Protein AF-A0A7S3LS45-F1 (afdb_monomer_lite)

pLDDT: mean 85.46, std 12.4, range [62.22, 98.19]

InterPro domains:
  IPR000262 FMN-dependent dehydrogenase [PF01070] (1-114)
  IPR008259 FMN-dependent alpha-hydroxy acid dehydrogenase, active site [PS00557] (105-111)
  IPR013785 Aldolase-type TIM barrel [G3DSA:3.20.20.70] (1-114)
  IPR037396 FMN hydroxy acid dehydrogenase domain [PS51349] (1-114)

Structure (mmCIF, N/CA/C/O backbone):
data_AF-A0A7S3LS45-F1
#
_entry.id   AF-A0A7S3LS45-F1
#
loop_
_atom_site.group_PDB
_atom_site.id
_atom_site.type_symbol
_atom_site.label_atom_id
_atom_site.label_alt_id
_atom_site.label_comp_id
_atom_site.label_asym_id
_atom_site.label_entity_id
_atom_site.label_seq_id
_atom_site.pdbx_PDB_ins_code
_atom_site.Cartn_x
_atom_site.Cartn_y
_atom_site.Cartn_z
_atom_site.occupancy
_atom_site.B_iso_or_equiv
_atom_site.auth_seq_id
_atom_site.auth_comp_id
_atom_site.auth_asym_id
_atom_site.auth_atom_id
_atom_site.pdbx_PDB_model_num
ATOM 1 N N . ILE A 1 1 ? 17.230 -9.053 -4.246 1.00 64.19 1 ILE A N 1
ATOM 2 C CA . ILE A 1 1 ? 16.373 -8.585 -5.369 1.00 64.19 1 ILE A CA 1
ATOM 3 C C . ILE A 1 1 ? 16.830 -9.304 -6.637 1.00 64.19 1 ILE A C 1
ATOM 5 O O . ILE A 1 1 ? 17.998 -9.186 -6.967 1.00 64.19 1 ILE A O 1
ATOM 9 N N . ARG A 1 2 ? 15.964 -10.089 -7.299 1.00 72.62 2 ARG A N 1
ATOM 10 C CA . ARG A 1 2 ? 16.347 -10.963 -8.435 1.00 72.62 2 ARG A CA 1
ATOM 11 C C . ARG A 1 2 ? 16.372 -10.258 -9.798 1.00 72.62 2 ARG A C 1
ATOM 13 O O . ARG A 1 2 ? 17.188 -10.604 -10.637 1.00 72.62 2 ARG A O 1
ATOM 20 N N . ASN A 1 3 ? 15.478 -9.291 -10.009 1.00 75.94 3 ASN A N 1
ATOM 21 C CA . ASN A 1 3 ? 15.239 -8.683 -11.327 1.00 75.94 3 ASN A CA 1
ATOM 22 C C . ASN A 1 3 ? 15.729 -7.231 -11.429 1.00 75.94 3 ASN A C 1
ATOM 24 O O . ASN A 1 3 ? 15.358 -6.543 -12.369 1.00 75.94 3 ASN A O 1
ATOM 28 N N . GLU A 1 4 ? 16.478 -6.744 -10.434 1.00 73.88 4 GLU A N 1
ATOM 29 C CA . GLU A 1 4 ? 17.035 -5.376 -10.392 1.00 73.88 4 GLU A CA 1
ATOM 30 C C . GLU A 1 4 ? 16.015 -4.233 -10.598 1.00 73.88 4 GLU A C 1
ATOM 32 O O . GLU A 1 4 ? 16.396 -3.085 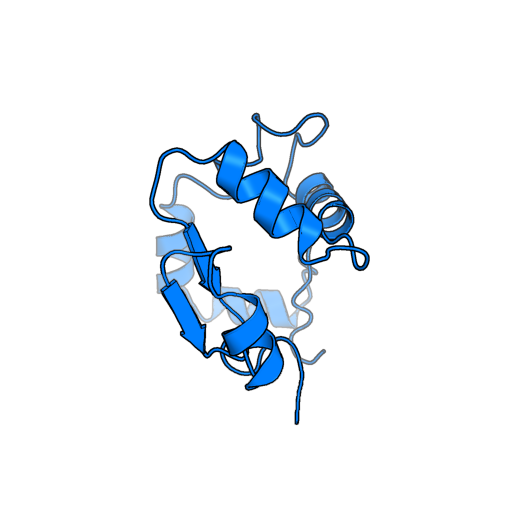-10.821 1.00 73.88 4 GLU A O 1
ATOM 37 N N . LEU A 1 5 ? 14.715 -4.530 -10.471 1.00 78.69 5 LEU A N 1
ATOM 38 C CA . LEU A 1 5 ? 13.640 -3.547 -10.532 1.00 78.69 5 LEU A CA 1
ATOM 39 C C . LEU A 1 5 ? 13.788 -2.566 -9.365 1.00 78.69 5 LEU A C 1
ATOM 41 O O . LEU A 1 5 ? 13.738 -2.964 -8.200 1.00 78.69 5 LEU A O 1
ATOM 45 N N . ALA A 1 6 ? 13.971 -1.293 -9.702 1.00 73.19 6 ALA A N 1
ATOM 46 C CA . ALA A 1 6 ? 14.170 -0.196 -8.767 1.00 73.19 6 ALA A CA 1
ATOM 47 C C . ALA A 1 6 ? 13.515 1.085 -9.303 1.00 73.19 6 ALA A C 1
ATOM 49 O O . ALA A 1 6 ? 13.195 1.179 -10.489 1.00 73.19 6 ALA A O 1
ATOM 50 N N . ALA A 1 7 ? 13.338 2.068 -8.424 1.00 68.62 7 ALA A N 1
ATOM 51 C CA . ALA A 1 7 ? 13.003 3.438 -8.785 1.00 68.62 7 ALA A CA 1
ATOM 52 C C . ALA A 1 7 ? 14.156 4.349 -8.309 1.00 68.62 7 ALA A C 1
ATOM 54 O O . ALA A 1 7 ? 14.412 4.378 -7.105 1.00 68.62 7 ALA A O 1
ATOM 55 N N . PRO A 1 8 ? 14.887 5.036 -9.211 1.00 67.19 8 PRO A N 1
ATOM 56 C CA . PRO A 1 8 ? 14.771 4.970 -10.671 1.00 67.19 8 PRO A CA 1
ATOM 57 C C . PRO A 1 8 ? 15.206 3.601 -11.253 1.00 67.19 8 PRO A C 1
ATOM 59 O O . PRO A 1 8 ? 15.997 2.890 -10.623 1.00 67.19 8 PRO A O 1
ATOM 62 N N . PRO A 1 9 ? 14.705 3.205 -12.444 1.00 71.44 9 PRO A N 1
ATOM 63 C CA . PRO A 1 9 ? 15.017 1.910 -13.054 1.00 71.44 9 PRO A CA 1
ATOM 64 C C . PRO A 1 9 ? 16.511 1.734 -13.331 1.00 71.44 9 PRO A C 1
ATOM 66 O O . PRO A 1 9 ? 17.145 2.601 -13.931 1.00 71.44 9 PRO A O 1
ATOM 69 N N . ARG A 1 10 ? 17.070 0.578 -12.958 1.00 77.50 10 ARG A N 1
ATOM 70 C CA . ARG A 1 10 ? 18.428 0.189 -13.357 1.00 77.50 10 ARG A CA 1
ATOM 71 C C . ARG A 1 10 ? 18.375 -0.557 -14.685 1.00 77.50 10 ARG A C 1
ATOM 73 O O . ARG A 1 10 ? 17.756 -1.615 -14.793 1.00 77.50 10 ARG A O 1
ATOM 80 N N . VAL A 1 11 ? 19.024 0.000 -15.702 1.00 81.38 11 VAL A N 1
ATOM 81 C CA . VAL A 1 11 ? 19.136 -0.644 -17.013 1.00 81.38 11 VAL A CA 1
ATOM 82 C C . VAL A 1 11 ? 20.391 -1.509 -17.017 1.00 81.38 11 VAL A C 1
ATOM 84 O O . VAL A 1 11 ? 21.502 -0.996 -17.114 1.00 81.38 11 VAL A O 1
ATOM 87 N N . SER A 1 12 ? 20.214 -2.822 -16.894 1.00 86.50 12 SER A N 1
ATOM 88 C CA . SER A 1 12 ? 21.276 -3.805 -17.103 1.00 86.50 12 SER A CA 1
ATOM 89 C C . SER A 1 12 ? 21.084 -4.535 -18.429 1.00 86.50 12 SER A C 1
ATOM 9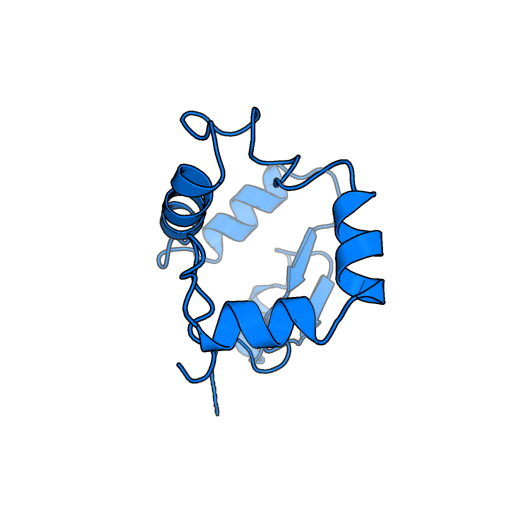1 O O . SER A 1 12 ? 20.024 -4.465 -19.059 1.00 86.50 12 SER A O 1
ATOM 93 N N . PHE A 1 13 ? 22.116 -5.256 -18.867 1.00 89.31 13 PHE A N 1
ATOM 94 C CA . PHE A 1 13 ? 22.059 -6.057 -20.090 1.00 89.31 13 PHE A CA 1
ATOM 95 C C . PHE A 1 13 ? 20.872 -7.039 -20.084 1.00 89.31 13 PHE A C 1
ATOM 97 O O . PHE A 1 13 ? 20.150 -7.159 -21.073 1.00 89.31 13 PHE A O 1
ATOM 104 N N . ASN A 1 14 ? 20.603 -7.666 -18.935 1.00 87.94 14 ASN A N 1
ATOM 105 C CA . ASN A 1 14 ? 19.465 -8.569 -18.762 1.00 87.94 14 ASN A CA 1
ATOM 106 C C . ASN A 1 14 ? 18.120 -7.845 -18.913 1.00 87.94 14 ASN A C 1
ATOM 108 O O . ASN A 1 14 ? 17.214 -8.377 -19.554 1.00 87.94 14 ASN A O 1
ATOM 112 N N . THR A 1 15 ? 17.992 -6.627 -18.381 1.00 87.62 15 THR A N 1
ATOM 113 C CA . THR A 1 15 ? 16.789 -5.799 -18.548 1.00 87.62 15 THR A CA 1
ATOM 114 C C . THR A 1 15 ? 16.544 -5.467 -20.020 1.00 87.62 15 THR A C 1
ATOM 116 O O . THR A 1 15 ? 15.417 -5.593 -20.494 1.00 87.62 15 THR A O 1
ATOM 119 N N . ILE A 1 16 ? 17.593 -5.115 -20.773 1.00 89.75 16 ILE A N 1
ATOM 120 C CA . ILE A 1 16 ? 17.488 -4.835 -22.216 1.00 89.75 16 ILE A CA 1
ATOM 121 C C . ILE A 1 16 ? 16.999 -6.074 -22.972 1.00 89.75 16 ILE A C 1
ATOM 123 O O . ILE A 1 16 ? 16.049 -5.979 -23.748 1.00 89.75 16 ILE A O 1
ATOM 127 N N . LEU A 1 17 ? 17.587 -7.248 -22.715 1.00 92.69 17 LEU A N 1
ATOM 128 C CA . LEU A 1 17 ? 17.148 -8.496 -23.348 1.00 92.69 17 LEU A CA 1
ATOM 129 C C . LEU A 1 17 ? 15.689 -8.833 -23.017 1.00 92.69 17 LEU A C 1
ATOM 131 O O . LEU A 1 17 ? 14.934 -9.241 -23.901 1.00 92.69 17 LEU A O 1
ATOM 135 N N . GLN A 1 18 ? 15.264 -8.629 -21.768 1.00 90.50 18 GLN A N 1
ATOM 136 C CA . GLN A 1 18 ? 13.873 -8.845 -21.369 1.00 90.50 18 GLN A CA 1
ATOM 137 C C . GLN A 1 18 ? 12.915 -7.905 -22.109 1.00 90.50 18 GLN A C 1
ATOM 139 O O . GLN A 1 18 ? 11.895 -8.376 -22.608 1.00 90.50 18 GLN A O 1
ATOM 144 N N . ILE A 1 19 ? 13.252 -6.620 -22.248 1.00 91.44 19 ILE A N 1
ATOM 145 C CA . ILE A 1 19 ? 12.454 -5.646 -23.010 1.00 91.44 19 ILE A CA 1
ATOM 146 C C . ILE A 1 19 ? 12.351 -6.071 -24.480 1.00 91.44 19 ILE A C 1
ATOM 148 O O . ILE A 1 19 ? 11.246 -6.213 -25.004 1.00 91.44 19 ILE A O 1
ATOM 152 N N . LEU A 1 20 ? 13.484 -6.359 -25.127 1.00 93.06 20 LEU A N 1
ATOM 153 C CA . LEU A 1 20 ? 13.522 -6.762 -26.538 1.00 93.06 20 LEU A CA 1
ATOM 154 C C . LEU A 1 20 ? 12.743 -8.059 -26.800 1.00 93.06 20 LEU A C 1
ATOM 156 O O . LEU A 1 20 ? 12.119 -8.203 -27.848 1.00 93.06 20 LEU A O 1
ATOM 160 N N . SER A 1 21 ? 12.707 -8.977 -25.831 1.00 95.50 21 SER A N 1
ATOM 161 C CA . SER A 1 21 ? 11.932 -10.221 -25.929 1.00 95.50 21 SER A CA 1
ATOM 162 C C . SER A 1 21 ? 10.407 -10.028 -25.857 1.00 95.50 21 SER A C 1
ATOM 164 O O . SER A 1 21 ? 9.658 -10.993 -26.017 1.00 95.50 21 SER A O 1
ATOM 166 N N . ARG A 1 22 ? 9.915 -8.803 -25.606 1.00 95.75 22 ARG A N 1
ATOM 167 C CA . ARG A 1 22 ? 8.489 -8.487 -25.402 1.00 95.75 22 ARG A CA 1
ATOM 168 C C . ARG A 1 22 ? 7.997 -7.385 -26.359 1.00 95.75 22 ARG A C 1
ATOM 170 O O . ARG A 1 22 ? 7.518 -6.345 -25.895 1.00 95.75 22 ARG A O 1
ATOM 177 N N . PRO A 1 23 ? 8.038 -7.601 -27.688 1.00 95.62 23 PRO A N 1
ATOM 178 C CA . PRO A 1 23 ? 7.736 -6.564 -28.680 1.00 95.62 23 PRO A CA 1
ATOM 179 C C . PRO A 1 23 ? 6.305 -6.023 -28.575 1.00 95.62 23 PRO A C 1
ATOM 181 O O . PRO A 1 23 ? 6.103 -4.814 -28.624 1.00 95.62 23 PRO A O 1
ATOM 184 N N . THR A 1 24 ? 5.309 -6.884 -28.347 1.00 97.00 24 THR A N 1
ATOM 185 C CA . THR A 1 24 ? 3.903 -6.462 -28.219 1.00 97.00 24 THR A CA 1
ATOM 186 C C . THR A 1 24 ? 3.684 -5.549 -27.015 1.00 97.00 24 THR A C 1
ATOM 188 O O . THR A 1 24 ? 2.960 -4.560 -27.105 1.00 97.00 24 THR A O 1
ATOM 191 N N . TRP A 1 25 ? 4.342 -5.851 -25.892 1.00 95.00 25 TRP A N 1
ATOM 192 C CA . TRP A 1 25 ? 4.278 -5.005 -24.703 1.00 95.00 25 TRP A CA 1
ATOM 193 C C . TRP A 1 25 ? 4.975 -3.664 -24.947 1.00 95.00 25 TRP A C 1
ATOM 195 O O . TRP A 1 25 ? 4.411 -2.624 -24.622 1.00 95.00 25 TRP A O 1
ATOM 205 N N . CYS A 1 26 ? 6.149 -3.673 -25.591 1.00 94.25 26 CYS A N 1
ATOM 206 C CA . CYS A 1 26 ? 6.879 -2.451 -25.935 1.00 94.25 26 CYS A CA 1
ATOM 207 C C . CYS A 1 26 ? 6.055 -1.530 -26.840 1.00 94.25 26 CYS A C 1
ATOM 209 O O . CYS A 1 26 ? 5.941 -0.340 -26.561 1.00 94.25 26 CYS A O 1
ATOM 211 N N . MET A 1 27 ? 5.427 -2.082 -27.881 1.00 95.00 27 MET A N 1
ATOM 212 C CA . MET A 1 27 ? 4.545 -1.318 -28.766 1.00 95.00 27 MET A CA 1
ATOM 213 C C . MET A 1 27 ? 3.337 -0.747 -28.019 1.00 95.00 27 MET A C 1
ATOM 215 O O . MET A 1 27 ? 2.973 0.406 -28.240 1.00 95.00 27 MET A O 1
ATOM 219 N N . GLY A 1 28 ? 2.748 -1.517 -27.098 1.00 94.88 28 GLY A N 1
ATOM 220 C CA . GLY A 1 28 ? 1.679 -1.031 -26.228 1.00 94.88 28 GLY A CA 1
ATOM 221 C C . GLY A 1 28 ? 2.129 0.140 -25.353 1.00 94.88 28 GLY A C 1
ATOM 222 O O . GLY A 1 28 ? 1.452 1.163 -25.310 1.00 94.88 28 GLY A O 1
ATOM 223 N N . MET A 1 29 ? 3.297 0.021 -24.716 1.00 92.44 29 MET A N 1
ATOM 224 C CA . MET A 1 29 ? 3.874 1.066 -23.866 1.00 92.44 29 MET A CA 1
ATOM 225 C C . MET A 1 29 ? 4.192 2.351 -24.632 1.00 92.44 29 MET A C 1
ATOM 227 O O . MET A 1 29 ? 3.845 3.429 -24.155 1.00 92.44 29 MET A O 1
ATOM 231 N N . LEU A 1 30 ? 4.779 2.247 -25.831 1.00 91.88 30 LEU A N 1
ATOM 232 C CA . LEU A 1 30 ? 5.055 3.401 -26.700 1.00 91.88 30 LEU A CA 1
ATOM 233 C C . LEU A 1 30 ? 3.781 4.171 -27.075 1.00 91.88 30 LEU A C 1
ATOM 235 O O . LEU A 1 30 ? 3.832 5.380 -27.282 1.00 91.88 30 LEU A O 1
ATOM 239 N N . GLY A 1 31 ? 2.637 3.486 -27.146 1.00 94.06 31 GLY A N 1
ATOM 240 C CA . GLY A 1 31 ? 1.336 4.108 -27.387 1.00 94.06 31 GLY A CA 1
ATOM 241 C C . GLY A 1 31 ? 0.720 4.800 -26.165 1.00 94.06 31 GLY A C 1
ATOM 242 O O . GLY A 1 31 ? -0.307 5.470 -26.301 1.00 94.06 31 GLY A O 1
ATOM 243 N N . THR A 1 32 ? 1.293 4.650 -24.965 1.00 91.12 32 THR A N 1
ATOM 244 C CA . THR A 1 32 ? 0.728 5.251 -23.751 1.00 91.12 32 THR A CA 1
ATOM 245 C C . THR A 1 32 ? 1.094 6.730 -23.619 1.00 91.12 32 THR A C 1
ATOM 247 O O . THR A 1 32 ? 2.157 7.187 -24.027 1.00 91.12 32 THR A O 1
ATOM 250 N N . ARG A 1 33 ? 0.171 7.518 -23.052 1.00 85.06 33 ARG A N 1
ATOM 251 C CA . ARG A 1 33 ? 0.327 8.980 -22.911 1.00 85.06 33 ARG A CA 1
ATOM 252 C C . ARG A 1 33 ? 0.860 9.419 -21.550 1.00 85.06 33 ARG A C 1
ATOM 254 O O . ARG A 1 33 ? 1.273 10.562 -21.399 1.00 85.06 33 ARG A O 1
ATOM 261 N N . ARG A 1 34 ? 0.769 8.554 -20.538 1.00 81.00 34 ARG A N 1
ATOM 262 C CA . ARG A 1 34 ? 1.096 8.883 -19.147 1.00 81.00 34 ARG A CA 1
ATOM 263 C C . ARG A 1 34 ? 2.130 7.898 -18.639 1.00 81.00 34 ARG A C 1
ATOM 265 O O . ARG A 1 34 ? 1.822 6.730 -18.443 1.00 81.00 34 ARG A O 1
ATOM 272 N N . HIS A 1 35 ? 3.327 8.409 -18.395 1.00 80.56 35 HIS A N 1
ATOM 273 C CA . HIS A 1 35 ? 4.432 7.664 -17.794 1.00 80.56 35 HIS A CA 1
ATOM 274 C C . HIS A 1 35 ? 4.722 8.136 -16.361 1.00 80.56 35 HIS A C 1
ATOM 276 O O . HIS A 1 35 ? 5.764 7.820 -15.805 1.00 80.56 35 HIS A O 1
ATOM 282 N N . THR A 1 36 ? 3.814 8.919 -15.772 1.00 76.62 36 THR A N 1
ATOM 283 C CA . THR A 1 36 ? 3.946 9.531 -14.446 1.00 76.62 36 THR A CA 1
ATOM 284 C C . THR A 1 36 ? 2.671 9.334 -13.623 1.00 76.62 36 THR A C 1
ATOM 286 O O . THR A 1 36 ? 1.630 8.925 -14.144 1.00 76.62 36 THR A O 1
ATOM 289 N N . PHE A 1 37 ? 2.739 9.645 -12.327 1.00 76.81 37 PHE A N 1
ATOM 290 C CA . PHE A 1 37 ? 1.594 9.588 -11.420 1.00 76.81 37 PHE A CA 1
ATOM 291 C C . PHE A 1 37 ? 0.834 10.913 -11.474 1.00 76.81 37 PHE A C 1
ATOM 293 O O . PHE A 1 37 ? 1.298 11.930 -10.959 1.00 76.81 37 PHE A O 1
ATOM 300 N N . GLY A 1 38 ? -0.334 10.903 -12.121 1.00 79.31 38 GLY A N 1
ATOM 301 C CA . GLY A 1 38 ? -1.118 12.116 -12.387 1.00 79.31 38 GLY A CA 1
ATOM 302 C C . GLY A 1 38 ? -1.677 12.812 -11.142 1.00 79.31 38 GLY A C 1
ATOM 303 O O . GLY A 1 38 ? -2.038 13.978 -11.213 1.00 79.31 38 GLY A O 1
ATOM 304 N N . ASN A 1 39 ? -1.733 12.117 -10.008 1.00 76.38 39 ASN A N 1
ATOM 305 C CA . ASN A 1 39 ? -2.119 12.675 -8.712 1.00 76.38 39 ASN A CA 1
ATOM 306 C C . ASN A 1 39 ? -0.933 13.258 -7.923 1.00 76.38 39 ASN A C 1
ATOM 308 O O . ASN A 1 39 ? -1.140 13.748 -6.820 1.00 76.38 39 ASN A O 1
ATOM 312 N N . ILE A 1 40 ? 0.292 13.172 -8.453 1.00 71.69 40 ILE A N 1
ATOM 313 C CA . ILE A 1 40 ? 1.513 13.611 -7.765 1.00 71.69 40 ILE A CA 1
ATOM 314 C C . ILE A 1 40 ? 2.217 14.692 -8.583 1.00 71.69 40 ILE A C 1
ATOM 316 O O . ILE A 1 40 ? 2.425 15.800 -8.090 1.00 71.69 40 ILE A O 1
ATOM 320 N N . VAL A 1 41 ? 2.542 14.406 -9.848 1.00 71.44 41 VAL A N 1
ATOM 321 C CA . VAL A 1 41 ? 3.253 15.360 -10.711 1.00 71.44 41 VAL A CA 1
ATOM 322 C C . VAL A 1 41 ? 2.361 16.575 -10.977 1.00 71.44 41 VAL A C 1
ATOM 324 O O . VAL A 1 41 ? 1.309 16.453 -11.602 1.00 71.44 41 VAL A O 1
ATOM 327 N N . GLY A 1 42 ? 2.785 17.743 -10.485 1.00 69.62 42 GLY A N 1
ATOM 328 C CA . GLY A 1 42 ? 2.039 19.003 -10.584 1.00 69.62 42 GLY A CA 1
ATOM 329 C C . GLY A 1 42 ? 0.963 19.222 -9.510 1.00 69.62 42 GLY A C 1
ATOM 330 O O . GLY A 1 42 ? 0.246 20.215 -9.590 1.00 69.62 42 GLY A O 1
ATOM 331 N N . GLN A 1 43 ? 0.830 18.324 -8.528 1.00 68.00 43 GLN A N 1
ATOM 332 C CA . GLN A 1 43 ? -0.063 18.486 -7.366 1.00 68.00 43 GLN A CA 1
ATOM 333 C C . GLN A 1 43 ? 0.713 18.491 -6.042 1.00 68.00 43 GLN A C 1
ATOM 335 O O . GLN A 1 43 ? 0.350 19.216 -5.120 1.00 68.00 43 GLN A O 1
ATOM 340 N N . ALA A 1 44 ? 1.800 17.721 -5.953 1.00 67.19 44 ALA A N 1
ATOM 341 C CA . ALA A 1 44 ? 2.696 17.717 -4.805 1.00 67.19 44 ALA A CA 1
ATOM 342 C C . ALA A 1 44 ? 3.776 18.803 -4.942 1.00 67.19 44 ALA A C 1
ATOM 344 O O . ALA A 1 44 ? 4.432 18.932 -5.980 1.00 67.19 44 ALA A O 1
ATOM 345 N N . THR A 1 45 ? 3.990 19.576 -3.878 1.00 66.19 45 THR A N 1
ATOM 346 C CA . THR A 1 45 ? 5.067 20.567 -3.791 1.00 66.19 45 THR A CA 1
ATOM 347 C C . THR A 1 45 ? 6.429 19.876 -3.892 1.00 66.19 45 THR A C 1
ATOM 349 O O . THR A 1 45 ? 6.734 18.988 -3.105 1.00 66.19 45 THR A O 1
ATOM 352 N N . GLY A 1 46 ? 7.258 20.284 -4.858 1.00 64.44 46 GLY A N 1
ATOM 353 C CA . GLY A 1 46 ? 8.631 19.781 -5.007 1.00 64.44 46 GLY A CA 1
ATOM 354 C C . GLY A 1 46 ? 8.806 18.510 -5.851 1.00 64.44 46 GLY A C 1
ATOM 355 O O . GLY A 1 46 ? 9.936 18.049 -5.982 1.00 64.44 46 GLY A O 1
ATOM 356 N N . VAL A 1 47 ? 7.743 17.969 -6.465 1.00 62.28 47 VAL A N 1
ATOM 357 C CA . VAL A 1 47 ? 7.834 16.791 -7.354 1.00 62.28 47 VAL A CA 1
ATOM 358 C C . VAL A 1 47 ? 7.635 17.202 -8.812 1.00 62.28 47 VAL A C 1
ATOM 360 O O . VAL A 1 47 ? 6.512 17.449 -9.259 1.00 62.28 47 VAL A O 1
ATOM 363 N N . SER A 1 48 ? 8.734 17.280 -9.563 1.00 64.44 48 SER A N 1
ATOM 364 C CA . SER A 1 48 ? 8.733 17.662 -10.983 1.00 64.44 48 SER A CA 1
ATOM 365 C C . SER A 1 48 ? 8.916 16.480 -11.939 1.00 64.44 48 SER A C 1
ATOM 367 O O . SER A 1 48 ? 8.604 16.611 -13.123 1.00 64.44 48 SER A O 1
ATOM 369 N N . ASP A 1 49 ? 9.384 15.322 -11.459 1.00 65.19 49 ASP A N 1
ATOM 370 C CA . ASP A 1 49 ? 9.731 14.175 -12.303 1.00 65.19 49 ASP A CA 1
ATOM 371 C C . ASP A 1 49 ? 9.629 12.809 -11.579 1.00 65.19 49 ASP A C 1
ATOM 373 O O . ASP A 1 49 ? 9.276 12.704 -10.407 1.00 65.19 49 ASP A O 1
ATOM 377 N N . LEU A 1 50 ? 9.929 11.721 -12.297 1.00 62.22 50 LEU A N 1
ATOM 378 C CA . LEU A 1 50 ? 9.912 10.354 -11.754 1.00 62.22 50 LEU A CA 1
ATOM 379 C C . LEU A 1 50 ? 11.019 10.079 -10.723 1.00 62.22 50 LEU A C 1
ATOM 381 O O . LEU A 1 50 ? 10.896 9.126 -9.956 1.00 62.22 50 LEU A O 1
ATOM 385 N N . SER A 1 51 ? 12.101 10.862 -10.725 1.00 64.44 51 SER A N 1
ATOM 386 C CA . SER A 1 51 ? 13.227 10.668 -9.808 1.00 64.44 51 SER A CA 1
ATOM 387 C C . SER A 1 51 ? 12.916 11.229 -8.415 1.00 64.44 51 SER A C 1
ATOM 389 O O . SER A 1 51 ? 13.171 10.567 -7.409 1.00 64.44 51 SER A O 1
ATOM 391 N N . SER A 1 52 ? 12.241 12.381 -8.365 1.00 63.91 52 SER A N 1
ATOM 392 C CA . SER A 1 52 ? 11.691 13.002 -7.152 1.00 63.91 52 SER A CA 1
ATOM 393 C C . SER A 1 52 ? 10.470 12.268 -6.588 1.00 63.91 52 SER A C 1
ATOM 395 O O . SER A 1 52 ? 10.169 12.356 -5.400 1.00 63.91 52 SER A O 1
ATOM 397 N N . LEU A 1 53 ? 9.776 11.486 -7.412 1.00 66.62 53 LEU A N 1
ATOM 398 C CA . LEU A 1 53 ? 8.613 10.710 -6.996 1.00 66.62 53 LEU A CA 1
ATOM 399 C C . LEU A 1 53 ? 8.948 9.586 -6.003 1.00 66.62 53 LEU A C 1
ATOM 401 O O . LEU A 1 53 ? 8.176 9.347 -5.074 1.00 66.62 53 LEU A O 1
ATOM 405 N N . SER A 1 54 ? 10.049 8.855 -6.204 1.00 65.50 54 SER A N 1
ATOM 406 C CA . SER A 1 54 ? 10.413 7.748 -5.309 1.00 65.50 54 SER A CA 1
ATOM 407 C C . SER A 1 54 ? 10.836 8.244 -3.930 1.00 65.50 54 SER A C 1
ATOM 409 O O . SER A 1 54 ? 10.453 7.634 -2.935 1.00 65.50 54 SER A O 1
ATOM 411 N N . SER A 1 55 ? 11.566 9.363 -3.868 1.00 65.81 55 SER A N 1
ATOM 412 C CA . SER A 1 55 ? 11.900 10.026 -2.604 1.00 65.81 55 SER A CA 1
ATOM 413 C C . SER A 1 55 ? 10.652 10.592 -1.937 1.00 65.81 55 SER A C 1
ATOM 415 O O . SER A 1 55 ? 10.416 10.294 -0.773 1.00 65.81 55 SER A O 1
ATOM 417 N N . TRP A 1 56 ? 9.786 11.281 -2.688 1.00 65.88 56 TRP A N 1
ATOM 418 C CA . TRP A 1 56 ? 8.519 11.792 -2.161 1.00 65.88 56 TRP A CA 1
ATOM 419 C C . TRP A 1 56 ? 7.643 10.673 -1.592 1.00 65.88 56 TRP A C 1
ATOM 421 O O . TRP A 1 56 ? 7.154 10.772 -0.474 1.00 65.88 56 TRP A O 1
ATOM 431 N N . THR A 1 57 ? 7.493 9.566 -2.323 1.00 66.75 57 THR A N 1
ATOM 432 C CA . THR A 1 57 ? 6.702 8.414 -1.871 1.00 66.75 57 THR A CA 1
ATOM 433 C C . THR A 1 57 ? 7.265 7.832 -0.576 1.00 66.75 57 THR A C 1
ATOM 435 O O . THR A 1 57 ? 6.492 7.512 0.320 1.00 66.75 57 THR A O 1
ATOM 438 N N . ALA A 1 58 ? 8.593 7.724 -0.451 1.00 67.12 58 ALA A N 1
ATOM 439 C CA . ALA A 1 58 ? 9.240 7.261 0.774 1.00 67.12 58 ALA A CA 1
ATOM 440 C C . ALA A 1 58 ? 9.036 8.232 1.951 1.00 67.12 58 ALA A C 1
ATOM 442 O O . ALA A 1 58 ? 8.808 7.782 3.069 1.00 67.12 58 ALA A O 1
ATOM 443 N N . GLU A 1 59 ? 9.057 9.543 1.698 1.00 65.19 59 GLU A N 1
ATOM 444 C CA . GLU A 1 59 ? 8.800 10.586 2.701 1.00 65.19 59 GLU A CA 1
ATOM 445 C C . GLU A 1 59 ? 7.344 10.610 3.193 1.00 65.19 59 GLU A C 1
ATOM 447 O O . GLU A 1 59 ? 7.092 11.060 4.307 1.00 65.19 59 GLU A O 1
ATOM 452 N N . GLN A 1 60 ? 6.382 10.117 2.403 1.00 65.81 60 GLN A N 1
ATOM 453 C CA . GLN A 1 60 ? 4.968 10.059 2.805 1.00 65.81 60 GLN A CA 1
ATOM 454 C C . GLN A 1 60 ? 4.627 8.883 3.737 1.00 65.81 60 GLN A C 1
ATOM 456 O O . GLN A 1 60 ? 3.544 8.869 4.323 1.00 65.81 60 GLN A O 1
ATOM 461 N N . PHE A 1 61 ? 5.507 7.889 3.888 1.00 69.81 61 PHE A N 1
ATOM 462 C CA . PHE A 1 61 ? 5.279 6.796 4.835 1.00 69.81 61 PHE A CA 1
ATOM 463 C C . PHE A 1 61 ? 5.715 7.224 6.235 1.00 69.81 61 PHE A C 1
ATOM 465 O O . PHE A 1 61 ? 6.852 6.988 6.637 1.00 69.81 61 PHE A O 1
ATOM 472 N N . ASP A 1 62 ? 4.802 7.840 6.987 1.00 75.50 62 ASP A N 1
ATOM 473 C CA . ASP A 1 62 ? 5.020 8.115 8.406 1.00 75.50 62 ASP A CA 1
ATOM 474 C C . ASP A 1 62 ? 4.750 6.843 9.239 1.00 75.50 62 ASP A C 1
ATOM 476 O O . ASP A 1 62 ? 3.598 6.413 9.356 1.00 75.50 62 ASP A O 1
ATOM 480 N N . PRO A 1 63 ? 5.776 6.213 9.844 1.00 78.69 63 PRO A N 1
ATOM 481 C CA . PRO A 1 63 ? 5.580 5.038 10.691 1.00 78.69 63 PRO A CA 1
ATOM 482 C C . PRO A 1 63 ? 4.877 5.367 12.018 1.00 78.69 63 PRO A C 1
ATOM 484 O O . PRO A 1 63 ? 4.573 4.454 12.781 1.00 78.69 63 PRO A O 1
ATOM 487 N N . LYS A 1 64 ? 4.647 6.650 12.326 1.00 87.12 64 LYS A N 1
ATOM 488 C CA . LYS A 1 64 ? 3.983 7.109 13.551 1.00 87.12 64 LYS A CA 1
ATOM 489 C C . LYS A 1 64 ? 2.468 7.242 13.411 1.00 87.12 64 LYS A C 1
ATOM 491 O O . LYS A 1 64 ? 1.830 7.640 14.385 1.00 87.12 64 LYS A O 1
ATOM 496 N N . LEU A 1 65 ? 1.906 6.922 12.241 1.00 89.62 65 LEU A N 1
ATOM 497 C CA . LEU A 1 65 ? 0.460 6.933 12.037 1.00 89.62 65 LEU A CA 1
ATOM 498 C C . LEU A 1 65 ? -0.254 6.091 13.099 1.00 89.62 65 LEU A C 1
ATOM 500 O O . LEU A 1 65 ? 0.186 5.008 13.487 1.00 89.62 65 LEU A O 1
ATOM 504 N N . SER A 1 66 ? -1.380 6.614 13.561 1.00 93.81 66 SER A N 1
ATOM 505 C CA . SER A 1 66 ? -2.142 6.110 14.691 1.00 93.81 66 SER A CA 1
ATOM 506 C C . SER A 1 66 ? -3.647 6.217 14.438 1.00 93.81 66 SER A C 1
ATOM 508 O O . SER A 1 66 ? -4.106 6.842 13.482 1.00 93.81 66 SER A O 1
ATOM 510 N N . TRP A 1 67 ? -4.453 5.661 15.344 1.00 95.81 67 TRP A N 1
ATOM 511 C CA . TRP A 1 67 ? -5.914 5.792 15.289 1.00 95.81 67 TRP A CA 1
ATOM 512 C C . TRP A 1 67 ? -6.408 7.248 15.345 1.00 95.81 67 TRP A C 1
ATOM 514 O O . TRP A 1 67 ? -7.463 7.550 14.793 1.00 95.81 67 TRP A O 1
ATOM 524 N N . LYS A 1 68 ? -5.632 8.168 15.937 1.00 95.50 68 LYS A N 1
ATOM 525 C CA . LYS A 1 68 ? -5.961 9.604 15.940 1.00 95.50 68 LYS A CA 1
ATOM 526 C C . LYS A 1 68 ? -5.903 10.211 14.541 1.00 95.50 68 LYS A C 1
ATOM 528 O O . LYS A 1 68 ? -6.689 11.095 14.220 1.00 95.50 68 LYS A O 1
ATOM 533 N N . ASP A 1 69 ? -5.007 9.716 13.694 1.00 95.31 69 ASP A N 1
ATOM 534 C CA . ASP A 1 69 ? -4.892 10.178 12.312 1.00 95.31 69 ASP A CA 1
ATOM 535 C C . ASP A 1 69 ? -6.087 9.697 11.481 1.00 95.31 69 ASP A C 1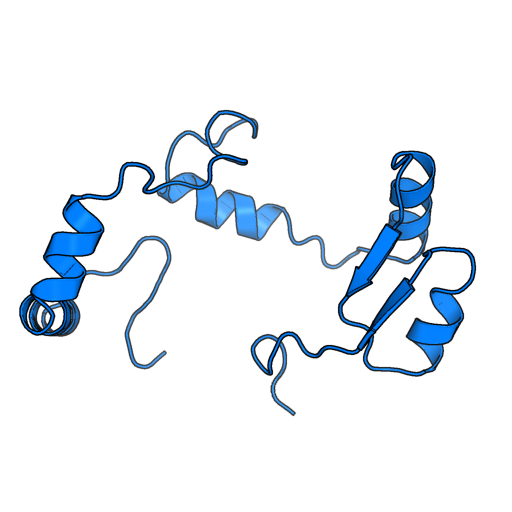
ATOM 537 O O . ASP A 1 69 ? -6.592 10.425 10.629 1.00 95.31 69 ASP A O 1
ATOM 541 N N . VAL A 1 70 ? -6.613 8.505 11.784 1.00 96.12 70 VAL A N 1
ATOM 542 C CA . VAL A 1 70 ? -7.856 8.005 11.180 1.00 96.12 70 VAL A CA 1
ATOM 543 C C . VAL A 1 70 ? -9.045 8.892 11.550 1.00 96.12 70 VAL A C 1
ATOM 545 O O . VAL A 1 70 ? -9.827 9.264 10.675 1.00 96.12 70 VAL A O 1
ATOM 548 N N . GLU A 1 71 ? -9.169 9.263 12.826 1.00 96.31 71 GLU A N 1
ATOM 549 C CA . GLU A 1 71 ? -10.196 10.199 13.296 1.00 96.31 71 GLU A CA 1
ATOM 550 C C . GLU A 1 71 ? -10.081 11.553 12.582 1.00 96.31 71 GLU A C 1
ATOM 552 O O . GLU A 1 71 ? -11.051 12.039 11.998 1.00 96.31 71 GLU A O 1
ATOM 557 N N . TRP A 1 72 ? -8.867 12.102 12.512 1.00 96.44 72 TRP A N 1
ATOM 558 C CA . TRP A 1 72 ? -8.575 13.343 11.799 1.00 96.44 72 TRP A CA 1
ATOM 559 C C . TRP A 1 72 ? -8.965 13.289 10.310 1.00 96.44 72 TRP A C 1
ATOM 561 O O . TRP A 1 72 ? -9.516 14.268 9.788 1.00 96.44 72 TRP A O 1
ATOM 571 N N . VAL A 1 73 ? -8.725 12.162 9.621 1.00 96.25 73 VAL A N 1
ATOM 572 C CA . VAL A 1 73 ? -9.171 11.948 8.230 1.00 96.25 73 VAL A CA 1
ATOM 573 C C . VAL A 1 73 ? -10.695 11.913 8.154 1.00 96.25 73 VAL A C 1
ATOM 575 O O . VAL A 1 73 ? -11.270 12.569 7.283 1.00 96.25 73 VAL A O 1
ATOM 578 N N . LYS A 1 74 ? -11.362 11.185 9.057 1.00 95.06 74 LYS A N 1
ATOM 579 C CA . LYS A 1 74 ? -12.826 11.062 9.079 1.00 95.06 74 LYS A CA 1
ATOM 580 C C . LYS A 1 74 ? -13.519 12.416 9.220 1.00 95.06 74 LYS A C 1
ATOM 582 O O . LYS A 1 74 ? -14.506 12.658 8.537 1.00 95.06 74 LYS A O 1
ATOM 587 N N . GLU A 1 75 ? -12.992 13.313 10.049 1.00 96.44 75 GLU A N 1
ATOM 588 C CA . GLU A 1 75 ? -13.530 14.672 10.211 1.00 96.44 75 GLU A CA 1
ATOM 589 C C . GLU A 1 75 ? -13.479 15.508 8.922 1.00 96.44 75 GLU A C 1
ATOM 591 O O . GLU A 1 75 ? -14.291 16.412 8.729 1.00 96.44 75 GLU A O 1
ATOM 596 N N . ARG A 1 76 ? -12.509 15.235 8.042 1.00 97.25 76 ARG A N 1
ATOM 597 C CA . ARG A 1 76 ? -12.246 16.009 6.814 1.00 97.25 76 ARG A CA 1
ATOM 598 C C . ARG A 1 76 ? -12.840 15.376 5.569 1.00 97.25 76 ARG A C 1
ATOM 600 O O . ARG A 1 76 ? -12.969 16.046 4.545 1.00 97.25 76 ARG A O 1
ATOM 607 N N . TRP A 1 77 ? -13.170 14.094 5.637 1.00 96.75 77 TRP A N 1
ATOM 608 C CA . TRP A 1 77 ? -13.695 13.341 4.516 1.00 96.75 77 TRP A CA 1
ATOM 609 C C . TRP A 1 77 ? -15.224 13.254 4.596 1.00 96.75 77 TRP A C 1
ATOM 611 O O . TRP A 1 77 ? -15.750 12.524 5.432 1.00 96.75 77 TRP A O 1
ATOM 62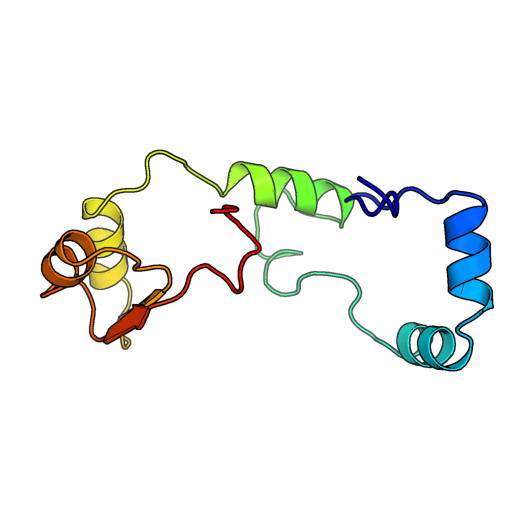1 N N . PRO A 1 78 ? -15.972 13.939 3.710 1.00 94.81 78 PRO A N 1
ATOM 622 C CA . PRO A 1 78 ? -17.436 13.908 3.741 1.00 94.81 78 PRO A CA 1
ATOM 623 C C . PRO A 1 78 ? -18.030 12.591 3.209 1.00 94.81 78 PRO A C 1
ATOM 625 O O . PRO A 1 78 ? -19.242 12.390 3.262 1.00 94.81 78 PRO A O 1
ATOM 628 N N . GLY A 1 79 ? -17.200 11.720 2.627 1.00 97.12 79 GLY A N 1
ATOM 629 C CA . GLY A 1 79 ? -17.622 10.459 2.028 1.00 97.12 79 GLY A CA 1
ATOM 630 C C . GLY A 1 79 ? -17.510 9.268 2.975 1.00 97.12 79 GLY A C 1
ATOM 631 O O . GLY A 1 79 ? -17.170 9.390 4.148 1.00 97.12 79 GLY A O 1
ATOM 632 N N . LYS A 1 80 ? -17.750 8.074 2.426 1.00 97.62 80 LYS A N 1
ATOM 633 C CA . LYS A 1 80 ? -17.510 6.819 3.145 1.00 97.62 80 LYS A CA 1
ATOM 634 C C . LYS A 1 80 ? -16.012 6.590 3.322 1.00 97.62 80 LYS A C 1
ATOM 636 O O . LYS A 1 80 ? -15.267 6.671 2.342 1.00 97.62 80 LYS A O 1
ATOM 641 N N . LEU A 1 81 ? -15.587 6.308 4.551 1.00 97.75 81 LEU A N 1
ATOM 642 C CA . LEU A 1 81 ? -14.201 6.006 4.899 1.00 97.75 81 LEU A CA 1
ATOM 643 C C . LEU A 1 81 ? -14.032 4.498 5.098 1.00 97.75 81 LEU A C 1
ATOM 645 O O . LEU A 1 81 ? -14.746 3.883 5.888 1.00 97.75 81 LEU A O 1
ATOM 649 N N . ILE A 1 82 ? -13.080 3.899 4.382 1.00 98.06 82 ILE A N 1
ATOM 650 C CA . ILE A 1 82 ? -12.814 2.457 4.424 1.00 98.06 82 ILE A CA 1
ATOM 651 C C . ILE A 1 82 ? -11.358 2.228 4.820 1.00 98.06 82 ILE A C 1
ATOM 653 O O . ILE A 1 82 ? -10.456 2.736 4.152 1.00 98.06 82 ILE A O 1
ATOM 657 N N . LEU A 1 83 ? -11.120 1.424 5.858 1.00 97.44 83 LEU A N 1
ATOM 658 C CA . LEU A 1 83 ? -9.768 1.053 6.283 1.00 97.44 83 LEU A CA 1
ATOM 659 C C . LEU A 1 83 ? -9.351 -0.273 5.660 1.00 97.44 83 LEU A C 1
ATOM 661 O O . LEU A 1 83 ? -10.000 -1.299 5.848 1.00 97.44 83 LEU A O 1
ATOM 665 N N . LYS A 1 84 ? -8.243 -0.269 4.922 1.00 97.31 84 LYS A N 1
ATOM 666 C CA . LYS A 1 84 ? -7.690 -1.459 4.272 1.00 97.31 84 LYS A CA 1
ATOM 667 C C . LYS A 1 84 ? -6.366 -1.830 4.913 1.00 97.31 84 LYS A C 1
ATOM 669 O O . LYS A 1 84 ? -5.483 -0.987 5.000 1.00 97.31 84 LYS A O 1
ATOM 674 N N . GLY A 1 85 ? -6.199 -3.108 5.238 1.00 96.31 85 GLY A N 1
ATOM 675 C CA . GLY A 1 85 ? -4.962 -3.599 5.853 1.00 96.31 85 GLY A CA 1
ATOM 676 C C . GLY A 1 85 ? -5.154 -4.246 7.219 1.00 96.31 85 GLY A C 1
ATOM 677 O O . GLY A 1 85 ? -4.173 -4.672 7.812 1.00 96.31 85 GLY A O 1
ATOM 678 N N . ILE A 1 86 ? -6.393 -4.313 7.717 1.00 97.19 86 ILE A N 1
ATOM 679 C CA . ILE A 1 86 ? -6.707 -4.904 9.019 1.00 97.19 86 ILE A CA 1
ATOM 680 C C . ILE A 1 86 ? -6.407 -6.404 8.968 1.00 97.19 86 ILE A C 1
ATOM 682 O O . ILE A 1 86 ? -6.888 -7.101 8.073 1.00 97.19 86 ILE A O 1
ATOM 686 N N . MET A 1 87 ? -5.598 -6.884 9.908 1.00 96.31 87 MET A N 1
ATOM 687 C CA . MET A 1 87 ? -5.168 -8.286 9.988 1.00 96.31 87 MET A CA 1
ATOM 688 C C . MET A 1 87 ? -5.439 -8.917 11.358 1.00 96.31 87 MET A C 1
ATOM 690 O O . MET A 1 87 ? -5.371 -10.138 11.465 1.00 96.31 87 MET A O 1
ATOM 694 N N . ASP A 1 88 ? -5.781 -8.112 12.369 1.00 96.31 88 ASP A N 1
ATOM 695 C CA . ASP A 1 88 ? -6.104 -8.566 13.721 1.00 96.31 88 ASP A CA 1
ATOM 696 C C . ASP A 1 88 ? -7.496 -8.095 14.176 1.00 96.31 88 ASP A C 1
ATOM 698 O O . ASP A 1 88 ? -8.047 -7.098 13.694 1.00 96.31 88 ASP A O 1
ATOM 702 N N . VAL A 1 89 ? -8.081 -8.846 15.110 1.00 97.56 89 VAL A N 1
ATOM 703 C CA . VAL A 1 89 ? -9.414 -8.590 15.662 1.00 97.56 89 VAL A CA 1
ATOM 704 C C . VAL A 1 89 ? -9.457 -7.289 16.469 1.00 97.56 8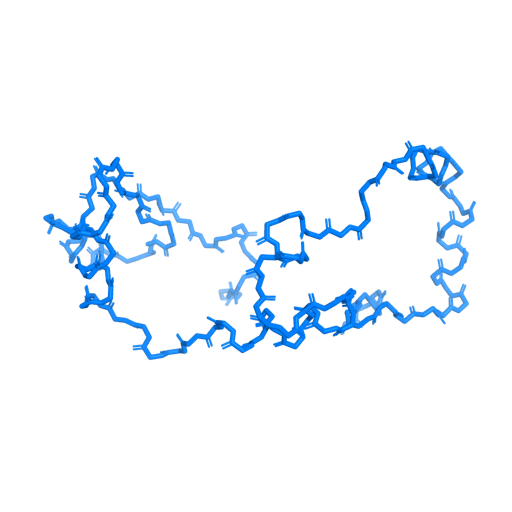9 VAL A C 1
ATOM 706 O O . VAL A 1 89 ? -10.463 -6.580 16.412 1.00 97.56 89 VAL A O 1
ATOM 709 N N . GLU A 1 90 ? -8.399 -6.941 17.198 1.00 97.38 90 GLU A N 1
ATOM 710 C CA . GLU A 1 90 ? -8.359 -5.717 18.003 1.00 97.38 90 GLU A CA 1
ATOM 711 C C . GLU A 1 90 ? -8.311 -4.461 17.124 1.00 97.38 90 GLU A C 1
ATOM 713 O O . GLU A 1 90 ? -8.987 -3.473 17.423 1.00 97.38 90 GLU A O 1
ATOM 718 N N . ASP A 1 91 ? -7.641 -4.518 15.973 1.00 97.12 91 ASP A N 1
ATOM 719 C CA . ASP A 1 91 ? -7.672 -3.439 14.981 1.00 97.12 91 ASP A CA 1
ATOM 720 C C . ASP A 1 91 ? -9.060 -3.304 14.331 1.00 97.12 91 ASP A C 1
ATOM 722 O O . ASP A 1 91 ? -9.560 -2.195 14.112 1.00 97.12 91 ASP A O 1
ATOM 726 N N . ALA A 1 92 ? -9.737 -4.429 14.069 1.00 97.38 92 ALA A N 1
ATOM 727 C CA . ALA A 1 92 ? -11.110 -4.422 13.565 1.00 97.38 92 ALA A CA 1
ATOM 728 C C . ALA A 1 92 ? -12.081 -3.770 14.563 1.00 97.38 92 ALA A C 1
ATOM 730 O O . ALA A 1 92 ? -12.929 -2.970 14.164 1.00 97.38 92 ALA A O 1
ATOM 731 N N . LYS A 1 93 ? -11.935 -4.062 15.863 1.00 97.44 93 LYS A N 1
ATOM 732 C CA . LYS A 1 93 ? -12.708 -3.413 16.934 1.00 97.44 93 LYS A CA 1
ATOM 733 C C . LYS A 1 93 ? -12.378 -1.927 17.046 1.00 97.44 93 LYS A C 1
ATOM 735 O O . LYS A 1 93 ? -13.295 -1.116 17.131 1.00 97.44 93 LYS A O 1
ATOM 740 N N . SER A 1 94 ? -11.097 -1.569 16.989 1.00 96.38 94 SER A N 1
ATOM 741 C CA . SER A 1 94 ? -10.629 -0.176 17.062 1.00 96.38 94 SER A CA 1
ATOM 742 C C . SER A 1 94 ? -11.135 0.676 15.895 1.00 96.38 94 SER A C 1
ATOM 744 O O . SER A 1 94 ? -11.324 1.879 16.035 1.00 96.38 94 SER A O 1
ATOM 746 N N . SER A 1 95 ? -11.434 0.050 14.754 1.00 96.88 95 SER A N 1
ATOM 747 C CA . SER A 1 95 ? -12.012 0.715 13.582 1.00 96.88 95 SER A CA 1
ATOM 748 C C . SER A 1 95 ? -13.485 1.114 13.762 1.00 96.88 95 SER A C 1
ATOM 750 O O . SER A 1 95 ? -13.998 1.941 12.999 1.00 96.88 95 SER A O 1
ATOM 752 N N . VAL A 1 96 ? -14.197 0.535 14.738 1.00 95.44 96 VAL A N 1
ATOM 753 C CA . VAL A 1 96 ? -15.620 0.819 14.970 1.00 95.44 96 VAL A CA 1
ATOM 754 C C . VAL A 1 96 ? -15.791 2.274 15.390 1.00 95.44 96 VAL A C 1
ATOM 756 O O . VAL A 1 96 ? -15.153 2.757 16.316 1.00 95.44 96 VAL A O 1
ATOM 759 N N . GLY A 1 97 ? -16.666 2.995 14.691 1.00 92.44 97 GLY A N 1
ATOM 760 C CA . GLY A 1 97 ? -16.872 4.424 14.931 1.00 92.44 97 GLY A CA 1
ATOM 761 C C . GLY A 1 97 ? -15.822 5.325 14.274 1.00 92.44 97 GLY A C 1
ATOM 762 O O . GLY A 1 97 ? -16.083 6.518 14.138 1.00 92.44 97 GLY A O 1
ATOM 763 N N . LEU A 1 98 ? -14.720 4.777 13.754 1.00 96.00 98 LEU A N 1
ATOM 764 C CA . LEU A 1 98 ? -13.690 5.507 13.002 1.00 96.00 98 LEU A CA 1
ATOM 765 C C . LEU A 1 98 ? -13.758 5.271 11.486 1.00 96.00 98 LEU A C 1
ATOM 767 O O . LEU A 1 98 ? -13.237 6.077 10.726 1.00 96.00 98 LEU A O 1
ATOM 771 N N . ALA A 1 99 ? -14.449 4.228 11.026 1.00 97.25 99 ALA A N 1
ATOM 772 C CA . ALA A 1 99 ? -14.643 3.939 9.605 1.00 97.25 99 ALA A CA 1
ATOM 773 C C . ALA A 1 99 ? -16.045 3.382 9.313 1.00 97.25 99 ALA A C 1
ATOM 775 O O . ALA A 1 99 ? -16.724 2.879 10.207 1.00 97.25 99 ALA A O 1
ATOM 776 N N . ASP A 1 100 ? -16.483 3.476 8.057 1.00 97.88 100 ASP A N 1
ATOM 777 C CA . ASP A 1 100 ? -17.742 2.894 7.576 1.00 97.88 100 ASP A CA 1
ATOM 778 C C . ASP A 1 100 ? -17.594 1.416 7.193 1.00 97.88 100 ASP A C 1
ATOM 780 O O . ASP A 1 100 ? -18.571 0.670 7.210 1.00 97.88 100 ASP A O 1
ATOM 784 N N . ALA A 1 101 ? -16.384 0.994 6.817 1.00 97.94 101 ALA A N 1
ATOM 785 C CA . ALA A 1 101 ? -16.069 -0.392 6.501 1.00 97.94 101 ALA A CA 1
ATOM 786 C C . ALA A 1 101 ? -14.581 -0.695 6.718 1.00 97.94 101 ALA A C 1
ATOM 788 O O . ALA A 1 101 ? -13.736 0.204 6.744 1.00 97.94 101 ALA A O 1
ATOM 789 N N . ILE A 1 102 ? -14.264 -1.987 6.801 1.00 98.12 102 ILE A N 1
ATOM 790 C CA . ILE A 1 102 ? -12.892 -2.494 6.820 1.00 98.12 102 ILE A CA 1
ATOM 791 C C . ILE A 1 102 ? -12.665 -3.492 5.681 1.00 98.12 102 ILE A C 1
ATOM 793 O O . ILE A 1 102 ? -13.592 -4.166 5.233 1.00 98.12 102 ILE A O 1
ATOM 797 N N . ILE A 1 103 ? -11.417 -3.608 5.234 1.00 98.19 103 ILE A N 1
ATOM 798 C CA . ILE A 1 103 ? -10.958 -4.620 4.282 1.00 98.19 103 ILE A CA 1
ATOM 799 C C . ILE A 1 103 ? -9.822 -5.407 4.932 1.00 98.19 103 ILE A C 1
ATOM 801 O O . ILE A 1 103 ? -8.713 -4.884 5.111 1.00 98.19 103 ILE A O 1
ATOM 805 N N . VAL A 1 104 ? -10.096 -6.682 5.212 1.00 97.56 104 VAL A N 1
ATOM 806 C CA . VAL A 1 104 ? -9.091 -7.645 5.673 1.00 97.56 104 VAL A CA 1
ATOM 807 C C . VAL A 1 104 ? -8.142 -7.948 4.519 1.00 97.56 104 VAL A C 1
ATOM 809 O O . VAL A 1 104 ? -8.559 -8.435 3.466 1.00 97.56 104 VAL A O 1
ATOM 812 N N . SER A 1 105 ? -6.871 -7.571 4.656 1.00 96.81 105 SER A N 1
ATOM 813 C CA . SER A 1 105 ? -5.910 -7.653 3.554 1.00 96.81 105 SER A CA 1
ATOM 814 C C . SER A 1 105 ? -4.472 -7.514 4.038 1.00 96.81 105 SER A C 1
ATOM 816 O O . SER A 1 105 ? -4.120 -6.505 4.628 1.00 96.81 105 SER A O 1
ATOM 818 N N . ASN A 1 106 ? -3.593 -8.428 3.634 1.00 95.12 106 ASN A N 1
ATOM 819 C CA . ASN A 1 106 ? -2.138 -8.315 3.817 1.00 95.12 106 ASN A CA 1
AT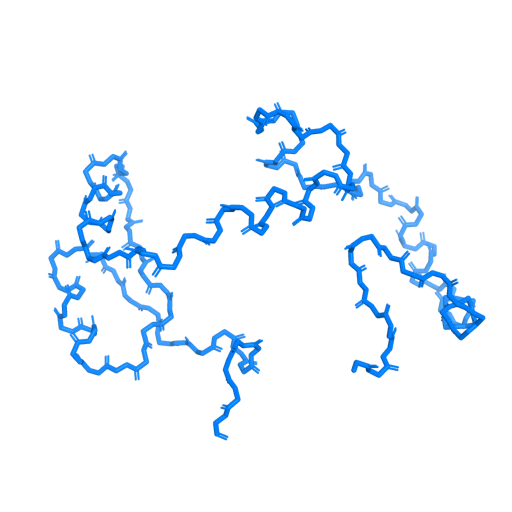OM 820 C C . ASN A 1 106 ? -1.434 -7.673 2.603 1.00 95.12 106 ASN A C 1
ATOM 822 O O . ASN A 1 106 ? -0.271 -7.952 2.307 1.00 95.12 106 ASN A O 1
ATOM 826 N N . HIS A 1 107 ? -2.171 -6.878 1.821 1.00 95.69 107 HIS A N 1
ATOM 827 C CA . HIS A 1 107 ? -1.679 -6.301 0.568 1.00 95.69 107 HIS A CA 1
ATOM 828 C C . HIS A 1 107 ? -1.258 -7.355 -0.485 1.00 95.69 107 HIS A C 1
ATOM 830 O O . HIS A 1 107 ? -0.401 -7.096 -1.327 1.00 95.69 107 HIS A O 1
ATOM 836 N N . GLY A 1 108 ? -1.863 -8.548 -0.450 1.00 93.62 108 GLY A N 1
ATOM 837 C CA . GLY A 1 108 ? -1.554 -9.638 -1.381 1.00 93.62 108 GLY A CA 1
ATOM 838 C C . GLY A 1 108 ? -0.191 -10.282 -1.120 1.00 93.62 108 GLY A C 1
ATOM 839 O O . GLY A 1 108 ? 0.470 -10.689 -2.070 1.00 93.62 108 GLY A O 1
ATOM 840 N N . GLY A 1 109 ? 0.253 -10.305 0.142 1.00 93.12 109 GLY A N 1
ATOM 841 C CA . GLY A 1 109 ? 1.544 -10.870 0.552 1.00 93.12 109 GLY A CA 1
ATOM 842 C C . GLY A 1 109 ? 2.756 -10.036 0.130 1.00 93.12 109 GLY A C 1
ATOM 843 O O . GLY A 1 109 ? 3.841 -10.573 -0.051 1.00 93.12 109 GLY A O 1
ATOM 844 N N . ARG A 1 110 ? 2.576 -8.728 -0.102 1.00 91.19 110 ARG A N 1
ATOM 845 C CA . ARG A 1 110 ? 3.635 -7.849 -0.636 1.00 91.19 110 ARG A CA 1
ATOM 846 C C . ARG A 1 110 ? 4.335 -6.980 0.408 1.00 91.19 110 ARG A C 1
ATOM 848 O O . ARG A 1 110 ? 5.341 -6.381 0.051 1.00 91.19 110 ARG A O 1
ATOM 855 N N . GLN A 1 111 ? 3.807 -6.891 1.635 1.00 84.31 111 GLN A N 1
ATOM 856 C CA . GLN A 1 111 ? 4.341 -5.990 2.672 1.00 84.31 111 GLN A CA 1
ATOM 857 C C . GLN A 1 111 ? 5.018 -6.684 3.849 1.00 84.31 111 GLN A C 1
ATOM 859 O O . GLN A 1 111 ? 6.037 -6.190 4.319 1.00 84.31 111 GLN A O 1
ATOM 864 N N . LEU A 1 112 ? 4.488 -7.813 4.309 1.00 84.94 112 LEU A N 1
ATOM 865 C CA . LEU A 1 112 ? 5.117 -8.638 5.333 1.00 84.94 112 LEU A CA 1
ATOM 866 C C . LEU A 1 112 ? 4.987 -10.095 4.899 1.00 84.94 112 LEU A C 1
ATOM 868 O O . LEU A 1 112 ? 3.897 -10.512 4.497 1.00 84.94 112 LEU A O 1
ATOM 872 N N . ASP A 1 113 ? 6.102 -10.816 4.945 1.00 78.31 113 ASP A N 1
ATOM 873 C CA . ASP A 1 113 ? 6.128 -12.266 4.760 1.00 78.31 113 ASP A CA 1
ATOM 874 C C . ASP A 1 113 ? 5.921 -12.945 6.122 1.00 78.31 113 ASP A C 1
ATOM 876 O O . ASP A 1 113 ? 6.360 -12.405 7.142 1.00 78.31 113 ASP A O 1
ATOM 880 N N . GLY A 1 114 ? 5.175 -14.051 6.130 1.00 68.50 114 GLY A N 1
ATOM 881 C CA . GLY A 1 114 ? 4.703 -14.734 7.344 1.00 68.50 114 GLY A CA 1
ATOM 882 C C . GLY A 1 114 ? 5.709 -15.690 7.964 1.00 68.50 114 GLY A C 1
ATOM 883 O O . GLY A 1 114 ? 6.557 -16.229 7.220 1.00 68.50 114 GLY A O 1
#

Organism: NCBI:txid215587

Secondary structure (DSSP, 8-state):
--S---SSPP--HHHHHHHHT-HHHHHHHHT-S--S-TTTTTTSTT--SHHHHHHHHHHT--TT--HHHHHHHHHH--S--EEEEE-SHHHHHHTBTTBSEEEE--TTTTS---

Radius of gyration: 19.28 Å; chains: 1; bounding box: 40×35×47 Å

Sequence (114 aa):
IRNELAAPPRVSFNTILQILSRPTWCMGMLGTRRHTFGNIVGQATGVSDLSSLSSWTAEQFDPKLSWKDVEWVKERWPGKLILKGIMDVEDAKSSVGLADAIIVSNHGGRQLDG

Foldseek 3Di:
DPPQQDQVGDDDPVNVVVLVVCVVVVVVVVPDDDPDDPCDCPPPPPDPDSNVVVVVVVVPDDPPDDLVVLQVVQVVDPDFFEAEQDADPVVVVSCVVSGPYYHHDNPPCPPDHD